Protein AF-A0A357SXF3-F1 (afdb_monomer)

Solvent-accessible surface area (backbone atoms only — not comparable to full-atom values): 3532 Å² total; per-residue (Å²): 127,99,66,86,77,90,47,71,68,55,52,56,51,49,32,72,76,71,39,65,95,36,57,30,47,70,88,66,46,60,71,79,69,18,60,52,96,56,62,90,78,45,74,54,77,64,78,65,49,73,67,84,132

Mean predicted aligned error: 3.95 Å

Secondary structure (DSSP, 8-state):
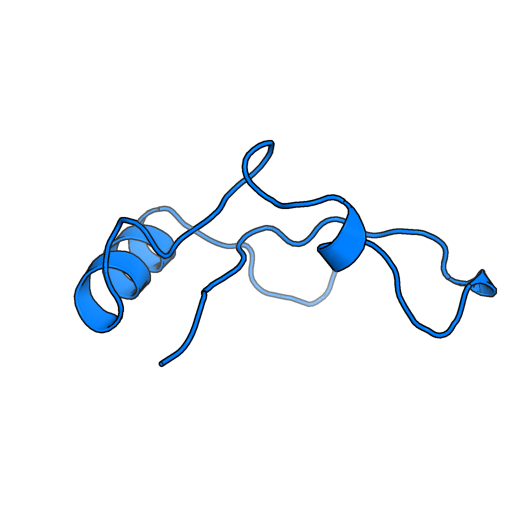--SPPPPHHHHHHHHHHS-GGGEEEGGGS-GGGGB-S-GGG-B---SEEE---

Nearest PDB structures (foldseek):
  7qh2-assembly1_F  TM=8.157E-01  e=6.559E-03  Acetobacterium woodii
  3pm9-assembly3_F  TM=7.591E-01  e=4.031E+00  Rhodopseudomonas palustris
  9h40-assembly1_A  TM=5.943E-01  e=3.751E+00  Pseudomonas sp.
  8iff-assembly1_B  TM=2.879E-01  e=7.180E+00  Arabidopsis thaliana

Structure (mmCIF, N/CA/C/O backbone):
data_AF-A0A357SXF3-F1
#
_entry.id   AF-A0A357SXF3-F1
#
loop_
_atom_site.g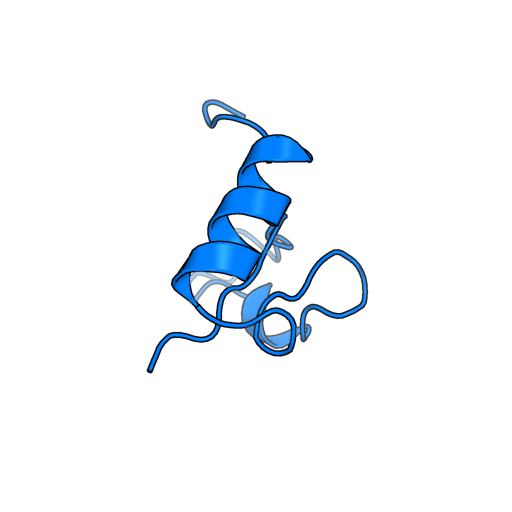roup_PDB
_atom_site.id
_atom_site.type_symbol
_atom_site.label_atom_id
_atom_site.label_alt_id
_atom_site.label_comp_id
_atom_site.label_asym_id
_atom_site.label_entity_id
_atom_site.label_seq_id
_atom_site.pdbx_PDB_ins_code
_atom_site.Cartn_x
_atom_site.Cartn_y
_atom_site.Cartn_z
_atom_site.occupancy
_atom_site.B_iso_or_equiv
_atom_site.auth_seq_id
_atom_site.auth_comp_id
_atom_site.auth_asym_id
_atom_site.auth_atom_id
_atom_site.pdbx_PDB_model_num
ATOM 1 N N . MET A 1 1 ? 15.751 8.275 -4.727 1.00 63.31 1 MET A N 1
ATOM 2 C CA . MET A 1 1 ? 14.310 8.594 -4.820 1.00 63.31 1 MET A CA 1
ATOM 3 C C . MET A 1 1 ? 13.997 9.575 -3.701 1.00 63.31 1 MET A C 1
ATOM 5 O O . MET A 1 1 ? 14.352 9.257 -2.574 1.00 63.31 1 MET A O 1
ATOM 9 N N . PRO A 1 2 ? 13.448 10.766 -3.986 1.00 82.38 2 PRO A N 1
ATOM 10 C CA . PRO A 1 2 ? 13.311 11.848 -3.002 1.00 82.38 2 PRO A CA 1
ATOM 11 C C . PRO A 1 2 ? 12.157 11.651 -2.001 1.00 82.38 2 PRO A C 1
ATOM 13 O O . PRO A 1 2 ? 11.902 12.533 -1.187 1.00 82.38 2 PRO A O 1
ATOM 16 N N . TYR A 1 3 ? 11.454 10.519 -2.055 1.00 85.56 3 TYR A N 1
ATOM 17 C CA . TYR A 1 3 ? 10.266 10.261 -1.248 1.00 85.56 3 TYR A CA 1
ATOM 18 C C . TYR A 1 3 ? 10.576 9.380 -0.038 1.00 85.56 3 TYR A C 1
ATO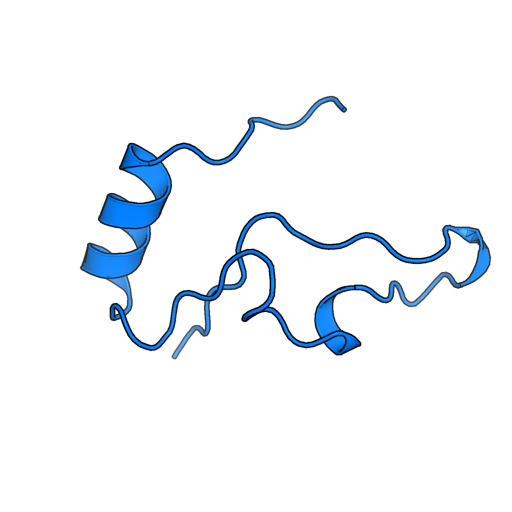M 20 O O . TYR A 1 3 ? 11.452 8.511 -0.088 1.00 85.56 3 TYR A O 1
ATOM 28 N N . LYS A 1 4 ? 9.827 9.609 1.046 1.00 93.19 4 LYS A N 1
ATOM 29 C CA . LYS A 1 4 ? 9.850 8.76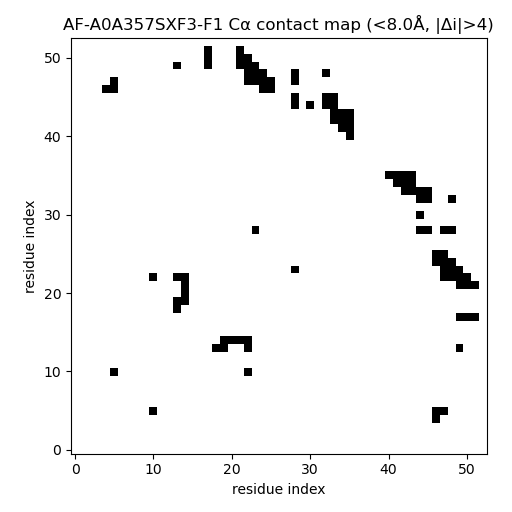5 2.242 1.00 93.19 4 LYS A CA 1
ATOM 30 C C . LYS A 1 4 ? 9.470 7.333 1.856 1.00 93.19 4 LYS A C 1
ATOM 32 O O . LYS A 1 4 ? 8.508 7.128 1.124 1.00 93.19 4 LYS A O 1
ATOM 37 N N . LYS A 1 5 ? 10.219 6.368 2.384 1.00 93.50 5 LYS A N 1
ATOM 38 C CA . LYS A 1 5 ? 9.905 4.943 2.288 1.00 93.50 5 LYS A CA 1
ATOM 39 C C . LYS A 1 5 ? 8.795 4.557 3.259 1.00 93.50 5 LYS A C 1
ATOM 41 O O . LYS A 1 5 ? 8.791 5.044 4.391 1.00 93.50 5 LYS A O 1
ATOM 46 N N . ILE A 1 6 ? 7.893 3.684 2.818 1.00 95.06 6 ILE A N 1
ATOM 47 C CA . ILE A 1 6 ? 6.837 3.135 3.677 1.00 95.06 6 ILE A CA 1
ATOM 48 C C . ILE A 1 6 ? 7.461 2.285 4.785 1.00 95.06 6 ILE A C 1
ATOM 50 O O . ILE A 1 6 ? 8.281 1.403 4.523 1.00 95.06 6 ILE A O 1
ATOM 54 N N . THR A 1 7 ? 7.077 2.559 6.031 1.00 96.81 7 THR A N 1
ATOM 55 C CA . THR A 1 7 ? 7.490 1.777 7.201 1.00 96.81 7 THR A CA 1
ATOM 56 C C . THR A 1 7 ? 6.371 0.857 7.683 1.00 96.81 7 THR A C 1
ATOM 58 O O . THR A 1 7 ? 5.210 0.990 7.295 1.00 96.81 7 THR A O 1
ATOM 61 N N . THR A 1 8 ? 6.702 -0.066 8.588 1.00 96.06 8 THR A N 1
ATOM 62 C CA . THR A 1 8 ? 5.700 -0.900 9.265 1.00 96.06 8 THR A CA 1
ATOM 63 C C . THR A 1 8 ? 4.688 -0.056 10.042 1.00 96.06 8 THR A C 1
ATOM 65 O O . THR A 1 8 ? 3.497 -0.341 9.980 1.00 96.06 8 THR A O 1
ATOM 68 N N . ASP A 1 9 ? 5.133 1.010 10.715 1.00 97.69 9 ASP A N 1
ATOM 69 C CA . ASP A 1 9 ? 4.241 1.904 11.468 1.00 97.69 9 ASP A CA 1
ATOM 70 C C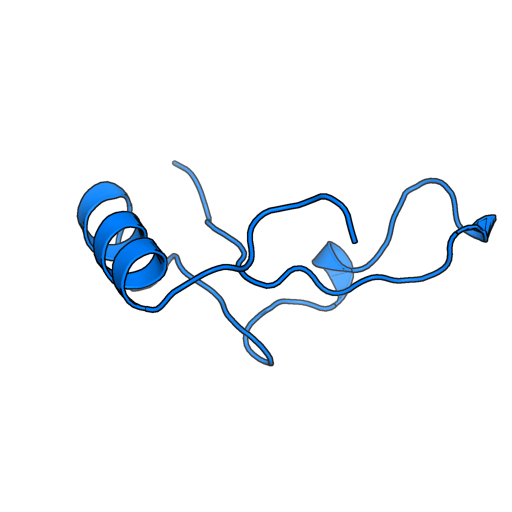 . ASP A 1 9 ? 3.236 2.613 10.550 1.00 97.69 9 ASP A C 1
ATOM 72 O O . ASP A 1 9 ? 2.070 2.776 10.914 1.00 97.69 9 ASP A O 1
ATOM 76 N N . ASP A 1 10 ? 3.664 2.987 9.339 1.00 96.62 10 ASP A N 1
ATOM 77 C CA . ASP A 1 10 ? 2.771 3.563 8.334 1.00 96.62 10 ASP A CA 1
ATOM 78 C C . ASP A 1 10 ? 1.704 2.547 7.905 1.00 96.62 10 ASP A C 1
ATOM 80 O O . ASP A 1 10 ? 0.524 2.885 7.835 1.00 96.62 10 ASP A O 1
ATOM 84 N N . LEU A 1 11 ? 2.096 1.291 7.656 1.00 95.56 11 LEU A N 1
ATOM 85 C CA . LEU A 1 11 ? 1.163 0.227 7.274 1.00 95.56 11 LEU A CA 1
ATOM 86 C C . LEU A 1 11 ? 0.139 -0.053 8.378 1.00 95.56 11 LEU A C 1
ATOM 88 O O . LEU A 1 11 ? -1.052 -0.167 8.093 1.00 95.56 11 LEU A O 1
ATOM 92 N N . GLU A 1 12 ? 0.572 -0.131 9.636 1.00 96.25 12 GLU A N 1
ATOM 93 C CA . GLU A 1 12 ? -0.334 -0.338 10.771 1.00 96.25 12 GLU A CA 1
ATOM 94 C C . GLU A 1 12 ? -1.299 0.839 10.953 1.00 96.25 12 GLU A C 1
ATOM 96 O O . GLU A 1 12 ? -2.490 0.643 11.215 1.00 96.25 12 GLU A O 1
ATOM 101 N N . PHE A 1 13 ? -0.826 2.069 10.738 1.00 96.06 13 PHE A N 1
ATOM 102 C CA . PHE A 1 13 ? -1.691 3.244 10.732 1.00 96.06 13 PHE A CA 1
ATOM 103 C C . PHE A 1 13 ? -2.731 3.188 9.604 1.00 96.06 13 PHE A C 1
ATOM 105 O O . PHE A 1 13 ? -3.917 3.392 9.864 1.00 96.06 13 PHE A O 1
ATOM 112 N N . LEU A 1 14 ? -2.318 2.860 8.375 1.00 95.31 14 LEU A N 1
ATOM 113 C CA . LEU A 1 14 ? -3.211 2.762 7.216 1.00 95.31 14 LEU A CA 1
ATOM 114 C C . LEU A 1 14 ? -4.301 1.699 7.413 1.00 95.31 14 LEU A C 1
ATOM 116 O O . LEU A 1 14 ? -5.479 1.977 7.169 1.00 95.31 14 LEU A O 1
ATOM 120 N N . LYS A 1 15 ? -3.939 0.519 7.935 1.00 93.88 15 LYS A N 1
ATOM 121 C CA . LYS A 1 15 ? -4.893 -0.551 8.282 1.00 93.88 15 LYS A CA 1
ATOM 122 C C . LYS A 1 15 ? -5.919 -0.095 9.319 1.00 93.88 15 LYS A C 1
ATOM 124 O O . LYS A 1 15 ? -7.080 -0.487 9.241 1.00 93.88 15 LYS A O 1
ATOM 129 N N . LYS A 1 16 ? -5.504 0.736 10.284 1.00 94.12 16 LYS A N 1
ATOM 130 C CA . LYS A 1 16 ? -6.378 1.261 11.343 1.00 94.12 16 LYS A CA 1
ATOM 131 C C . LYS A 1 16 ? -7.424 2.247 10.819 1.00 94.12 16 LYS A C 1
ATOM 133 O O . LYS A 1 16 ? -8.516 2.297 11.378 1.00 94.12 16 LYS A O 1
ATOM 138 N N . ILE A 1 17 ? -7.092 3.050 9.804 1.00 93.75 17 ILE A N 1
ATOM 139 C CA . ILE A 1 17 ? -7.976 4.123 9.314 1.00 93.75 17 ILE A CA 1
ATOM 140 C C . ILE A 1 17 ? -8.848 3.730 8.114 1.00 93.75 17 ILE A C 1
ATOM 142 O O . ILE A 1 17 ? -9.814 4.434 7.839 1.00 93.75 17 ILE A O 1
ATOM 146 N N . THR A 1 18 ? -8.522 2.650 7.397 1.00 90.19 18 THR A N 1
ATOM 147 C CA . THR A 1 18 ? -9.260 2.219 6.194 1.00 90.19 18 THR A CA 1
ATOM 148 C C . THR A 1 18 ? -9.989 0.895 6.432 1.00 90.19 18 THR A C 1
ATOM 150 O O . THR A 1 18 ? -11.174 0.907 6.749 1.00 90.19 18 THR A O 1
ATOM 153 N N . ALA A 1 19 ? -9.288 -0.227 6.299 1.00 91.12 19 ALA A N 1
ATOM 154 C CA . ALA A 1 19 ? -9.574 -1.566 6.808 1.00 91.12 19 ALA A CA 1
ATOM 155 C C . ALA A 1 19 ? -8.407 -2.475 6.355 1.00 91.12 19 ALA A C 1
ATOM 157 O O . ALA A 1 19 ? -7.829 -2.216 5.296 1.00 91.12 19 ALA A O 1
ATOM 158 N N . PRO A 1 20 ? -8.011 -3.520 7.105 1.00 92.19 20 PRO A N 1
ATOM 159 C CA . PRO A 1 20 ? -6.843 -4.331 6.745 1.00 92.19 20 PRO A CA 1
ATOM 160 C C . PRO A 1 20 ? -6.928 -5.021 5.377 1.00 92.19 20 PRO A C 1
ATOM 162 O O . PRO A 1 20 ? -5.904 -5.203 4.731 1.00 92.19 20 PRO A O 1
ATOM 165 N N . ASP A 1 21 ? -8.132 -5.378 4.936 1.00 95.06 21 ASP A N 1
ATOM 166 C CA . ASP A 1 21 ? -8.435 -6.012 3.648 1.00 95.06 21 ASP A CA 1
ATOM 167 C C . ASP A 1 21 ? -8.355 -5.052 2.448 1.00 95.06 21 ASP A C 1
ATOM 169 O O . ASP A 1 21 ? -8.509 -5.487 1.313 1.00 95.06 21 ASP A O 1
ATOM 173 N N . ARG A 1 22 ? -8.078 -3.764 2.688 1.00 94.25 22 ARG A N 1
ATOM 174 C CA . ARG A 1 22 ? -7.944 -2.712 1.663 1.00 94.25 22 ARG A CA 1
ATOM 175 C C . ARG A 1 22 ? -6.518 -2.198 1.485 1.00 94.25 22 ARG A C 1
ATOM 177 O O . ARG A 1 22 ? -6.304 -1.197 0.801 1.00 94.25 22 ARG A O 1
ATOM 184 N N . ILE A 1 23 ? -5.552 -2.839 2.143 1.00 95.94 23 ILE A N 1
ATOM 185 C CA . ILE A 1 23 ? -4.133 -2.483 2.098 1.00 95.94 23 ILE A CA 1
ATOM 186 C C . ILE A 1 23 ? -3.381 -3.585 1.362 1.00 95.94 23 ILE A C 1
ATOM 188 O O . ILE A 1 23 ? -3.251 -4.692 1.875 1.00 95.94 23 ILE A O 1
ATOM 192 N N . TYR A 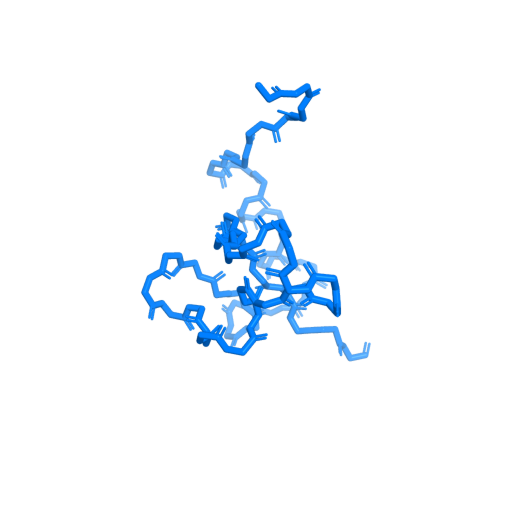1 24 ? -2.841 -3.258 0.191 1.00 96.50 24 TYR A N 1
ATOM 193 C CA . TYR A 1 24 ? -2.103 -4.199 -0.648 1.00 96.50 24 TYR A CA 1
ATOM 194 C C . TYR A 1 24 ? -0.625 -3.819 -0.693 1.00 96.50 24 TYR A C 1
ATOM 196 O O . TYR A 1 24 ? -0.281 -2.651 -0.903 1.00 96.50 24 TYR A O 1
ATOM 204 N N . THR A 1 25 ? 0.261 -4.800 -0.513 1.00 95.69 25 THR A N 1
ATOM 205 C CA . THR A 1 25 ? 1.716 -4.593 -0.550 1.00 95.69 25 THR A CA 1
ATOM 206 C C . THR A 1 25 ? 2.411 -5.639 -1.418 1.00 95.69 25 THR A C 1
ATOM 208 O O . THR A 1 25 ? 1.936 -6.762 -1.584 1.00 95.69 25 THR A O 1
ATOM 211 N N . GLY A 1 26 ? 3.565 -5.290 -1.991 1.00 93.50 26 GLY A N 1
ATOM 212 C CA . GLY A 1 26 ? 4.389 -6.236 -2.748 1.00 93.50 26 GLY A CA 1
ATOM 213 C C . GLY A 1 26 ? 3.620 -6.949 -3.869 1.00 93.50 26 GLY A C 1
ATOM 214 O O . GLY A 1 26 ? 3.184 -6.317 -4.821 1.00 93.50 26 GLY A O 1
ATOM 215 N N . ARG A 1 27 ? 3.472 -8.278 -3.762 1.00 93.62 27 ARG A N 1
ATOM 216 C CA . ARG A 1 27 ? 2.807 -9.122 -4.780 1.00 93.62 27 ARG A CA 1
ATOM 217 C C . ARG A 1 27 ? 1.280 -9.061 -4.748 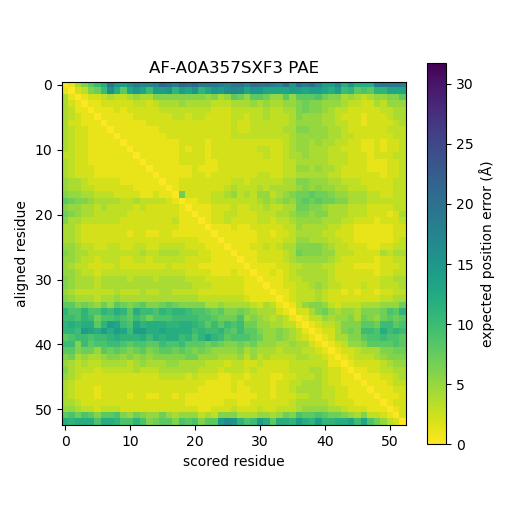1.00 93.62 27 ARG A C 1
ATOM 219 O O . ARG A 1 27 ? 0.649 -9.593 -5.652 1.00 93.62 27 ARG A O 1
ATOM 226 N N . GLU A 1 28 ? 0.701 -8.473 -3.706 1.00 94.88 28 GLU A N 1
ATOM 227 C CA . GLU A 1 28 ? -0.748 -8.276 -3.595 1.00 94.88 28 GLU A CA 1
ATOM 228 C C . GLU A 1 28 ? -1.215 -7.083 -4.439 1.00 94.88 28 GLU A C 1
ATOM 230 O O . GLU A 1 28 ? -2.398 -6.958 -4.738 1.00 94.88 28 GLU A O 1
ATOM 235 N N . ILE A 1 29 ? -0.283 -6.211 -4.840 1.00 95.44 29 ILE A N 1
ATOM 236 C CA . ILE A 1 29 ? -0.556 -5.072 -5.709 1.00 95.44 29 ILE A CA 1
ATOM 237 C C . ILE A 1 29 ? -0.785 -5.587 -7.133 1.00 95.44 29 ILE A C 1
ATOM 239 O O . ILE A 1 29 ? 0.075 -6.255 -7.709 1.00 95.44 29 ILE A O 1
ATOM 243 N N . ASN A 1 30 ? -1.947 -5.261 -7.699 1.00 94.00 30 ASN A N 1
ATOM 244 C CA . ASN A 1 30 ? -2.265 -5.556 -9.093 1.00 94.00 30 ASN A CA 1
ATOM 245 C C . ASN A 1 30 ? -1.285 -4.823 -10.034 1.00 94.00 30 ASN A C 1
ATOM 247 O O . ASN A 1 30 ? -0.953 -3.661 -9.795 1.00 94.00 30 ASN A O 1
ATOM 251 N N . ASP A 1 31 ? -0.842 -5.498 -11.103 1.00 91.12 31 ASP A N 1
ATOM 252 C CA . ASP A 1 31 ? 0.065 -4.941 -12.115 1.00 91.12 31 ASP A CA 1
ATOM 253 C C . ASP A 1 31 ? -0.477 -3.642 -12.721 1.00 91.12 31 ASP A C 1
ATOM 255 O O . ASP A 1 31 ? 0.320 -2.766 -13.027 1.00 91.12 31 ASP A O 1
ATOM 259 N N . ASP A 1 32 ? -1.798 -3.468 -12.808 1.00 90.19 32 ASP A N 1
ATOM 260 C CA . ASP A 1 32 ? -2.440 -2.253 -13.326 1.00 90.19 32 ASP A CA 1
ATOM 261 C C . ASP A 1 32 ? -2.063 -0.986 -12.535 1.00 90.19 32 ASP A C 1
ATOM 263 O O . ASP A 1 32 ? -2.073 0.112 -13.084 1.00 90.19 32 ASP A O 1
ATOM 267 N N . PHE A 1 33 ? -1.667 -1.113 -11.261 1.00 91.62 33 PHE A N 1
ATOM 268 C CA . PHE A 1 33 ? -1.178 0.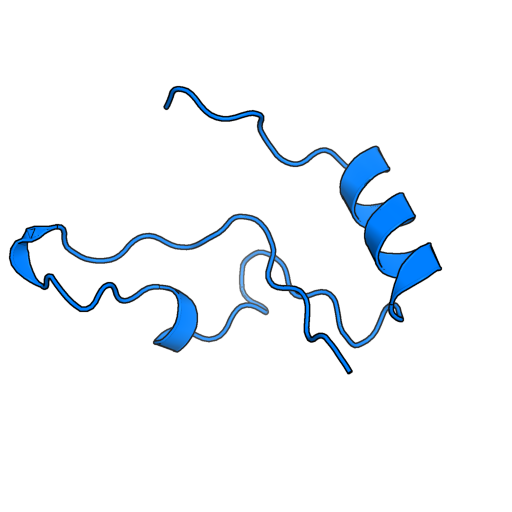014 -10.454 1.00 91.62 33 PHE A CA 1
ATOM 269 C C . PHE A 1 33 ? 0.298 0.351 -10.702 1.00 91.62 33 PHE A C 1
ATOM 271 O O . PHE A 1 33 ? 0.858 1.201 -10.011 1.00 91.62 33 PHE A O 1
ATOM 278 N N . THR A 1 34 ? 0.956 -0.343 -11.633 1.00 89.81 34 THR A N 1
ATOM 279 C CA . THR A 1 34 ? 2.379 -0.150 -11.941 1.00 89.81 34 THR A CA 1
ATOM 280 C C . THR A 1 34 ? 2.615 0.642 -13.223 1.00 89.81 34 THR A C 1
ATOM 282 O O . THR A 1 34 ? 3.758 1.007 -13.508 1.00 89.81 34 THR A O 1
ATOM 285 N N . HIS A 1 35 ? 1.564 0.902 -14.002 1.00 86.38 35 HIS A N 1
ATOM 286 C CA . HIS A 1 35 ? 1.640 1.616 -15.271 1.00 86.38 35 HIS A CA 1
ATOM 287 C C . HIS A 1 35 ? 1.348 3.097 -15.064 1.00 86.38 35 HIS A C 1
ATOM 289 O O . HIS A 1 35 ? 0.376 3.465 -14.409 1.00 86.38 35 HIS A O 1
ATOM 295 N N . ASP A 1 36 ? 2.181 3.939 -15.664 1.00 79.62 36 ASP A N 1
ATOM 296 C CA . ASP A 1 36 ? 1.897 5.361 -15.833 1.00 79.62 36 ASP A CA 1
ATOM 297 C C . ASP A 1 36 ? 1.336 5.601 -17.248 1.00 79.62 36 ASP A C 1
ATOM 299 O O . ASP A 1 36 ? 1.655 4.860 -18.185 1.00 79.62 36 ASP A O 1
ATOM 303 N N . GLU A 1 37 ? 0.515 6.640 -17.418 1.00 80.75 37 GLU A N 1
ATOM 304 C CA . GLU A 1 37 ? -0.021 7.065 -18.721 1.00 80.75 37 GLU A CA 1
ATOM 305 C C . GLU A 1 37 ? 1.108 7.433 -19.702 1.00 80.75 37 GLU A C 1
ATOM 307 O O . GLU A 1 37 ? 0.982 7.281 -20.920 1.00 80.75 37 GLU A O 1
ATOM 312 N N . MET A 1 38 ? 2.252 7.881 -19.179 1.00 82.88 38 MET A N 1
ATOM 313 C CA . MET A 1 38 ? 3.456 8.139 -19.959 1.00 82.88 38 MET A CA 1
ATOM 314 C C . MET A 1 38 ? 4.319 6.880 -20.064 1.00 82.88 38 MET A C 1
ATOM 316 O O . MET A 1 38 ? 5.289 6.686 -19.330 1.00 82.88 38 MET A O 1
ATOM 320 N N . THR A 1 39 ? 4.016 6.047 -21.063 1.00 76.38 39 THR A N 1
ATOM 321 C CA . THR A 1 39 ? 4.714 4.773 -21.318 1.00 76.38 39 THR A CA 1
ATOM 322 C C . THR A 1 39 ? 6.239 4.890 -21.446 1.00 76.38 39 THR A C 1
ATOM 324 O O . THR A 1 39 ? 6.944 3.909 -21.215 1.00 76.38 39 THR A O 1
ATOM 327 N N . GLU A 1 40 ? 6.771 6.065 -21.807 1.00 83.62 40 GLU A N 1
ATOM 328 C CA . GLU A 1 40 ? 8.220 6.306 -21.916 1.00 83.62 40 GLU A CA 1
ATOM 329 C C . GLU A 1 40 ? 8.965 6.227 -20.575 1.00 83.62 40 GLU A C 1
ATOM 331 O O . GLU A 1 40 ? 10.158 5.924 -20.558 1.00 83.62 40 GLU A O 1
ATOM 336 N N . TYR A 1 41 ? 8.269 6.429 -19.452 1.00 80.12 41 TYR A N 1
ATOM 337 C CA . TYR A 1 41 ? 8.841 6.281 -18.112 1.00 80.12 41 TYR A CA 1
ATOM 338 C C . TYR A 1 41 ? 8.822 4.836 -17.598 1.00 80.12 41 TYR A C 1
ATOM 340 O O . TYR A 1 41 ? 9.417 4.541 -16.559 1.00 80.12 41 TYR A O 1
ATOM 348 N N . GLY A 1 42 ? 8.221 3.913 -18.354 1.00 83.50 42 GLY A N 1
ATOM 349 C CA . GLY A 1 42 ? 8.145 2.499 -18.010 1.00 83.50 42 GLY A CA 1
ATOM 350 C C . GLY A 1 42 ? 7.147 2.209 -16.889 1.00 83.50 42 GLY A C 1
ATOM 351 O O . GLY A 1 42 ? 6.189 2.946 -16.680 1.00 83.50 42 GLY A O 1
ATOM 352 N N . LYS A 1 43 ? 7.362 1.088 -16.193 1.00 86.06 43 LYS A N 1
ATOM 353 C CA . LYS A 1 43 ? 6.527 0.659 -15.066 1.00 86.06 43 LYS A CA 1
ATOM 354 C C . LYS A 1 43 ? 7.247 0.866 -13.744 1.00 86.06 43 LYS A C 1
ATOM 356 O O . LYS A 1 43 ? 8.439 0.566 -13.633 1.00 86.06 43 LYS A O 1
ATOM 361 N N . PHE A 1 44 ? 6.508 1.289 -12.728 1.00 88.44 44 PHE A N 1
ATOM 362 C CA . PHE A 1 44 ? 7.005 1.396 -11.366 1.00 88.44 44 PHE A CA 1
ATOM 363 C C . PHE A 1 44 ? 5.980 0.853 -10.377 1.00 88.44 44 PHE A C 1
ATOM 365 O O . PHE A 1 44 ? 4.871 1.363 -10.275 1.00 88.44 44 PHE A O 1
ATOM 372 N N . SER A 1 45 ? 6.360 -0.169 -9.613 1.00 90.31 45 SER A N 1
ATOM 373 C CA . SER A 1 45 ? 5.482 -0.714 -8.582 1.00 90.31 45 SER A CA 1
ATOM 374 C C . SER A 1 45 ? 5.472 0.182 -7.338 1.00 90.31 45 SER A C 1
ATOM 376 O O . SER A 1 45 ? 6.545 0.446 -6.782 1.00 90.31 45 SER A O 1
ATOM 378 N N . PRO A 1 46 ? 4.296 0.629 -6.862 1.00 92.88 46 PRO A N 1
ATOM 379 C CA . PRO A 1 46 ? 4.199 1.349 -5.599 1.00 92.88 46 PRO A CA 1
ATOM 380 C C . PRO A 1 46 ? 4.545 0.439 -4.409 1.00 92.88 46 PRO A C 1
ATOM 382 O O . PRO A 1 46 ? 4.496 -0.787 -4.499 1.00 92.88 46 PRO A O 1
ATOM 385 N N . GLU A 1 47 ? 4.897 1.040 -3.268 1.00 95.19 47 GLU A N 1
ATOM 386 C CA . GLU A 1 47 ? 5.196 0.286 -2.035 1.00 95.19 47 GLU A CA 1
ATOM 387 C C . GLU A 1 47 ? 3.924 -0.175 -1.307 1.00 95.19 47 GLU A C 1
ATOM 389 O O . GLU A 1 47 ? 3.939 -1.193 -0.616 1.00 95.19 47 GLU A O 1
ATOM 394 N N . VAL A 1 48 ? 2.825 0.564 -1.477 1.00 95.81 48 VAL A N 1
ATOM 395 C CA . VAL A 1 48 ? 1.510 0.269 -0.904 1.00 95.81 48 VAL A CA 1
ATOM 396 C C . VAL A 1 48 ? 0.411 0.821 -1.813 1.00 95.81 48 VAL A C 1
ATOM 398 O O . VAL A 1 48 ? 0.551 1.920 -2.352 1.00 95.81 48 VAL A O 1
ATOM 401 N N . VAL A 1 49 ? -0.686 0.078 -1.956 1.00 95.88 49 VAL A N 1
ATOM 402 C CA . VAL A 1 49 ? -1.947 0.555 -2.544 1.00 95.88 49 VAL A CA 1
ATOM 403 C C . VAL A 1 49 ? -3.027 0.507 -1.471 1.00 95.88 49 VAL A C 1
ATOM 405 O O . VAL A 1 49 ? -3.139 -0.479 -0.743 1.00 95.88 49 VAL A O 1
ATOM 408 N N . VAL A 1 50 ? -3.801 1.588 -1.369 1.00 96.44 50 VAL A N 1
ATOM 409 C CA . VAL A 1 50 ? -4.904 1.732 -0.414 1.00 96.44 50 VAL A CA 1
ATOM 410 C C . VAL A 1 50 ? -6.196 1.917 -1.191 1.00 96.44 50 VAL A C 1
ATOM 412 O O . VAL A 1 50 ? -6.337 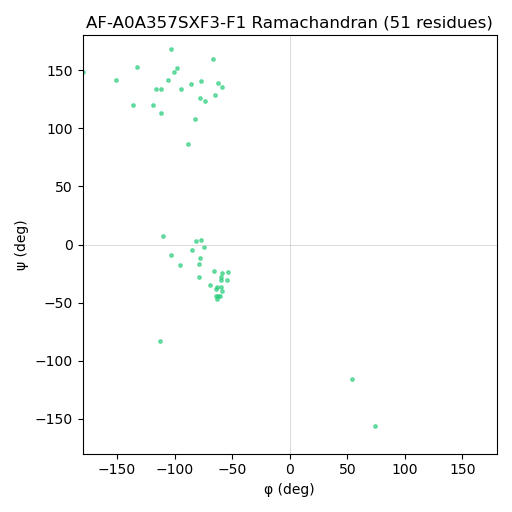2.887 -1.935 1.00 96.44 50 VAL A O 1
ATOM 415 N N . GLU A 1 51 ? -7.146 1.011 -1.001 1.00 94.38 51 GLU A N 1
ATOM 416 C CA . GLU A 1 51 ? -8.484 1.143 -1.569 1.00 94.38 51 GLU A CA 1
ATOM 417 C C . GLU A 1 51 ? -9.341 2.055 -0.676 1.00 94.38 51 GLU A C 1
ATOM 419 O O . GLU A 1 51 ? -9.716 1.698 0.445 1.00 94.38 51 GLU A O 1
ATOM 424 N N . ALA A 1 52 ? -9.606 3.273 -1.158 1.00 85.00 52 ALA A N 1
ATOM 425 C CA . ALA A 1 52 ? -10.430 4.261 -0.465 1.00 85.00 52 ALA A CA 1
ATOM 426 C C . ALA A 1 52 ? -11.925 4.054 -0.777 1.00 85.00 52 ALA A C 1
ATOM 428 O O . ALA A 1 52 ? -12.284 3.831 -1.933 1.00 85.00 52 ALA A O 1
ATOM 429 N N . LEU A 1 53 ? -12.779 4.167 0.250 1.00 78.38 53 LEU A N 1
ATOM 430 C CA . LEU A 1 53 ? -14.244 4.237 0.129 1.00 78.38 53 LEU A CA 1
ATOM 431 C C . LEU A 1 53 ? -14.758 5.637 0.459 1.00 78.38 53 LEU A C 1
ATOM 433 O O . LEU A 1 53 ? -14.191 6.251 1.393 1.00 78.38 53 LEU A O 1
#

Radius of gyration: 12.39 Å; Cα contacts (8 Å, |Δi|>4): 51; chains: 1; bounding box: 29×21×33 Å

Sequence (53 aa):
MPYKKITTDDLEFLKKITAPDRIYTGREINDDFTHDEMTEYGKFSPEVVVEAL

Foldseek 3Di:
DPDDDDDPVNLVVLCVPANNVFKAADPRDDQVCQDDPPCVVPGHDDGIGGDHD

pLDDT: mean 90.61, std 6.74, range [63.31, 97.69]